Protein AF-A0A2M7PRS9-F1 (afdb_monomer)

Structure (mmCIF, N/CA/C/O backbone):
data_AF-A0A2M7PRS9-F1
#
_entry.id   AF-A0A2M7PRS9-F1
#
loop_
_a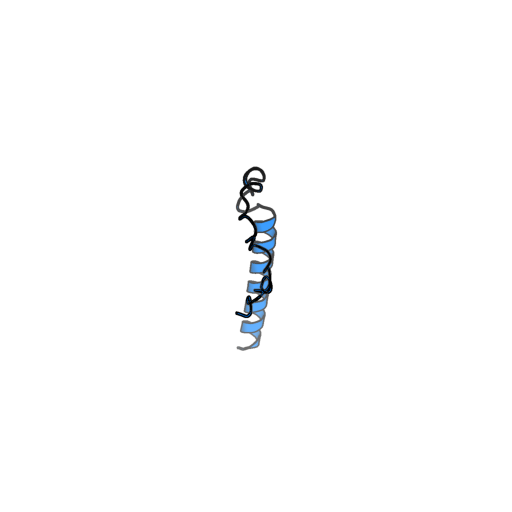tom_site.group_PDB
_atom_site.id
_atom_site.type_symbol
_atom_site.label_atom_id
_atom_site.label_alt_id
_atom_site.label_comp_id
_atom_site.label_asym_id
_atom_site.label_entity_id
_atom_site.label_seq_id
_atom_site.pdbx_PDB_ins_code
_atom_site.Cartn_x
_atom_site.Cartn_y
_atom_site.Cartn_z
_atom_site.occupancy
_atom_site.B_iso_or_equiv
_atom_site.auth_seq_id
_atom_site.auth_comp_id
_atom_site.auth_asym_id
_atom_site.auth_atom_id
_atom_site.pdbx_PDB_model_num
ATOM 1 N N . MET A 1 1 ? -14.178 8.110 30.089 1.00 60.88 1 MET A N 1
ATOM 2 C CA . MET A 1 1 ? -13.144 8.760 29.238 1.00 60.88 1 MET A CA 1
ATOM 3 C C . MET A 1 1 ? -12.288 7.761 28.440 1.00 60.88 1 MET A C 1
ATOM 5 O O . MET A 1 1 ? -12.164 7.941 27.236 1.00 60.88 1 MET A O 1
ATOM 9 N N . LYS A 1 2 ? -11.727 6.695 29.044 1.00 66.38 2 LYS A N 1
ATOM 10 C CA . LYS A 1 2 ? -10.873 5.708 28.331 1.00 66.38 2 LYS A CA 1
ATOM 11 C C . LYS A 1 2 ? -11.579 4.910 27.216 1.00 66.38 2 LYS A C 1
ATOM 13 O O . LYS A 1 2 ? -10.983 4.719 26.164 1.00 66.38 2 LYS A O 1
ATOM 18 N N . LEU A 1 3 ? -12.833 4.493 27.417 1.00 74.50 3 LEU A N 1
ATOM 19 C CA . LEU A 1 3 ? -13.602 3.719 26.424 1.00 74.50 3 LEU A CA 1
ATOM 20 C C . LEU A 1 3 ? -13.841 4.504 25.124 1.00 74.50 3 LEU A C 1
ATOM 22 O O . LEU A 1 3 ? -13.464 4.029 24.059 1.00 74.50 3 LEU A O 1
ATOM 26 N N . LYS A 1 4 ? -14.300 5.761 25.227 1.00 79.25 4 LYS A N 1
ATOM 27 C CA . LYS A 1 4 ? -14.462 6.664 24.071 1.00 79.25 4 LYS A CA 1
ATOM 28 C C . LYS A 1 4 ? -13.174 6.828 23.252 1.00 79.25 4 LYS A C 1
ATOM 30 O O . LYS A 1 4 ? -13.228 6.851 22.032 1.00 79.25 4 LYS A O 1
ATOM 35 N N . ARG A 1 5 ? -12.004 6.907 23.904 1.00 81.75 5 ARG A N 1
ATOM 36 C CA . ARG A 1 5 ? -10.703 6.992 23.206 1.00 81.75 5 ARG A CA 1
ATOM 37 C C . ARG A 1 5 ? -10.355 5.706 22.451 1.00 81.75 5 ARG A C 1
ATOM 39 O O . ARG A 1 5 ? -9.753 5.780 21.386 1.00 81.75 5 ARG A O 1
ATOM 46 N N . LYS A 1 6 ? -10.709 4.538 22.997 1.00 85.50 6 LYS A N 1
ATOM 47 C CA . LYS A 1 6 ? -10.467 3.238 22.355 1.00 85.50 6 LYS A CA 1
ATOM 48 C C . LYS A 1 6 ? -11.343 3.063 21.113 1.00 85.50 6 LYS A C 1
ATOM 50 O O . LYS A 1 6 ? -10.838 2.651 20.075 1.00 85.50 6 LYS A O 1
ATOM 55 N N . GLU A 1 7 ? -12.616 3.434 21.205 1.00 87.88 7 GLU A N 1
ATOM 56 C CA . GLU A 1 7 ? -13.550 3.416 20.071 1.00 87.88 7 GLU A CA 1
ATOM 57 C C . GLU A 1 7 ? -13.120 4.378 18.958 1.00 87.88 7 GLU A C 1
ATOM 59 O O . GLU A 1 7 ? -13.159 4.013 17.783 1.00 87.88 7 GLU A O 1
ATOM 64 N N . LEU A 1 8 ? -12.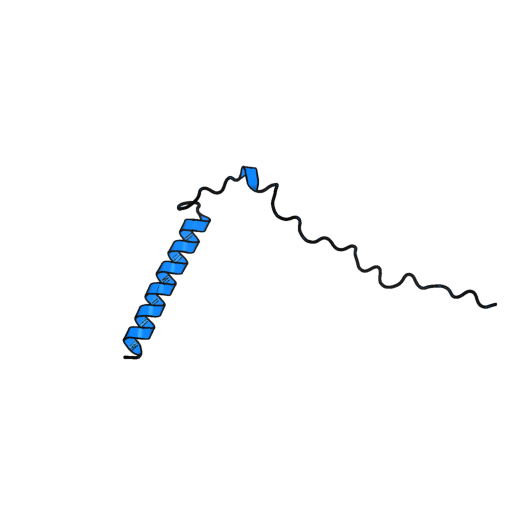643 5.577 19.321 1.00 89.94 8 LEU A N 1
ATOM 65 C CA . LEU A 1 8 ? -12.127 6.545 18.351 1.00 89.94 8 LEU A CA 1
ATOM 66 C C . LEU A 1 8 ? -10.947 5.969 17.556 1.00 89.94 8 LEU A C 1
ATOM 68 O O . LEU A 1 8 ? -10.984 5.977 16.329 1.00 89.94 8 LEU A O 1
ATOM 72 N N . ARG A 1 9 ? -9.960 5.376 18.247 1.00 88.94 9 ARG A N 1
ATOM 73 C CA . ARG A 1 9 ? -8.806 4.734 17.593 1.00 88.94 9 ARG A CA 1
ATOM 74 C C . ARG A 1 9 ? -9.220 3.610 16.654 1.00 88.94 9 ARG A C 1
ATOM 76 O O . ARG A 1 9 ? -8.704 3.527 15.550 1.00 88.94 9 ARG A O 1
ATOM 83 N N . GLN A 1 10 ? -10.169 2.765 17.060 1.00 92.31 10 GLN A N 1
ATOM 84 C CA . GLN A 1 10 ? -10.657 1.684 16.196 1.00 92.31 10 GLN A CA 1
ATOM 85 C C . GLN A 1 10 ? -11.340 2.217 14.933 1.00 92.31 10 GLN A C 1
ATOM 87 O O . GLN A 1 10 ? -11.255 1.603 13.868 1.00 92.31 10 GLN A O 1
ATOM 92 N N . LYS A 1 11 ? -12.035 3.354 15.032 1.00 94.06 11 LYS A N 1
ATOM 93 C CA . LYS A 1 11 ? -12.652 4.006 13.876 1.00 94.06 11 LYS A CA 1
ATOM 94 C C . LYS A 1 11 ? -11.591 4.589 12.942 1.00 94.06 11 LYS A C 1
ATOM 96 O O . LYS A 1 11 ? -11.671 4.359 11.739 1.00 94.06 11 LYS A O 1
ATOM 101 N N . GLU A 1 12 ? -10.600 5.289 13.487 1.00 94.12 12 GLU A N 1
ATOM 102 C CA . GLU A 1 12 ? -9.468 5.843 12.730 1.00 94.12 12 GLU A CA 1
ATOM 103 C C . GLU A 1 12 ? -8.676 4.745 12.013 1.00 94.12 12 GLU A C 1
ATOM 105 O O . GLU A 1 12 ? -8.394 4.861 10.823 1.00 94.12 12 GLU A O 1
ATOM 110 N N . GLU A 1 13 ? -8.404 3.634 12.696 1.00 95.19 13 GLU A N 1
ATOM 111 C CA . GLU A 1 13 ? -7.707 2.479 12.131 1.00 95.19 13 GLU A CA 1
ATOM 112 C C . GLU A 1 13 ? -8.487 1.860 10.964 1.00 95.19 13 GLU A C 1
ATOM 114 O O . GLU A 1 13 ? -7.928 1.606 9.896 1.00 95.19 13 GLU A O 1
ATOM 119 N N . LYS A 1 14 ? -9.806 1.682 11.115 1.00 96.19 14 LYS A N 1
ATOM 120 C CA . LYS A 1 14 ? -10.663 1.201 10.022 1.00 96.19 14 LYS A CA 1
ATOM 121 C C . LYS A 1 14 ? -10.629 2.145 8.823 1.00 96.19 14 LYS A C 1
ATOM 123 O O . LYS A 1 14 ? -10.511 1.672 7.693 1.00 96.19 14 LYS A O 1
ATOM 128 N N . VAL A 1 15 ? -10.702 3.456 9.055 1.00 96.94 15 VAL A N 1
ATOM 129 C CA . VAL A 1 15 ? -10.615 4.463 7.988 1.00 96.94 15 VAL A CA 1
ATOM 130 C C . VAL A 1 15 ? -9.270 4.358 7.273 1.00 96.94 15 VAL A C 1
ATOM 132 O O . VAL A 1 15 ? -9.249 4.225 6.048 1.00 96.94 15 VAL A O 1
ATOM 135 N N . LEU A 1 16 ? -8.166 4.307 8.017 1.00 96.44 16 LEU A N 1
ATOM 136 C CA . LEU A 1 16 ? -6.824 4.175 7.454 1.00 96.44 16 LEU A CA 1
ATOM 137 C C . LEU A 1 16 ? -6.681 2.900 6.611 1.00 96.44 16 LEU A C 1
ATOM 139 O O . LEU A 1 16 ? -6.222 2.955 5.472 1.00 96.44 16 LEU A O 1
ATOM 143 N N . LEU A 1 17 ? -7.149 1.757 7.117 1.00 96.62 17 LEU A N 1
ATOM 144 C CA . LEU A 1 17 ? -7.119 0.491 6.381 1.00 96.62 17 LEU A CA 1
ATOM 145 C C . LEU A 1 17 ? -7.952 0.550 5.096 1.00 96.62 17 LEU A C 1
ATOM 147 O O . LEU A 1 17 ? -7.537 0.024 4.060 1.00 96.62 17 LEU A O 1
ATOM 151 N N . THR A 1 18 ? -9.126 1.184 5.135 1.00 96.56 18 THR A N 1
ATOM 152 C CA . THR A 1 18 ? -9.949 1.355 3.929 1.00 96.56 18 THR A CA 1
ATOM 153 C C . THR A 1 18 ? -9.293 2.278 2.912 1.00 96.56 18 THR A C 1
ATOM 155 O O . THR A 1 18 ? -9.310 1.956 1.722 1.00 96.56 18 THR A O 1
ATOM 158 N N . PHE A 1 19 ? -8.668 3.363 3.371 1.00 95.88 19 PHE A N 1
ATOM 159 C CA . PHE A 1 19 ? -7.908 4.277 2.530 1.00 95.88 19 PHE A CA 1
ATOM 160 C C . PHE A 1 19 ? -6.768 3.536 1.828 1.00 95.88 19 PHE A C 1
ATOM 162 O O . PHE A 1 19 ? -6.741 3.502 0.602 1.00 95.88 19 PHE A O 1
ATOM 169 N N . LEU A 1 20 ? -5.914 2.825 2.573 1.00 93.94 20 LEU A N 1
ATOM 170 C CA . LEU A 1 20 ? -4.789 2.068 2.010 1.00 93.94 20 LEU A CA 1
ATOM 171 C C . LEU A 1 20 ? -5.240 1.033 0.967 1.00 93.94 20 LEU A C 1
ATOM 173 O O . LEU A 1 20 ? -4.643 0.928 -0.106 1.00 93.94 20 LEU A O 1
ATOM 177 N N . LYS A 1 21 ? -6.331 0.301 1.235 1.00 94.50 21 LYS A N 1
ATOM 178 C CA . LYS A 1 21 ? -6.904 -0.659 0.273 1.00 94.50 21 LYS A CA 1
ATOM 179 C C . LYS A 1 21 ? -7.373 0.018 -1.016 1.00 94.50 21 LYS A C 1
ATOM 181 O O . LYS A 1 21 ? -7.213 -0.553 -2.091 1.00 94.50 21 LYS A O 1
ATOM 186 N N . GLN A 1 22 ? -7.978 1.198 -0.919 1.00 94.25 22 GLN A N 1
ATOM 187 C CA . GLN A 1 22 ? -8.472 1.950 -2.075 1.00 94.25 22 GLN A CA 1
ATOM 188 C C . GLN A 1 22 ? -7.331 2.610 -2.861 1.00 94.25 22 GLN A C 1
ATOM 190 O O . GLN A 1 22 ? -7.354 2.581 -4.090 1.00 94.25 22 GLN A O 1
ATOM 195 N N . THR A 1 23 ? -6.309 3.120 -2.173 1.00 90.81 23 THR A N 1
ATOM 196 C CA . THR A 1 23 ? -5.090 3.665 -2.787 1.00 90.81 23 THR A CA 1
ATOM 197 C C . THR A 1 23 ? -4.333 2.588 -3.556 1.00 90.81 23 THR A C 1
ATOM 199 O O . THR A 1 23 ? -3.998 2.807 -4.713 1.00 90.81 23 THR A O 1
ATOM 202 N N . ARG A 1 24 ? -4.166 1.383 -2.987 1.00 87.25 24 ARG A N 1
ATOM 203 C CA . ARG A 1 24 ? -3.547 0.246 -3.698 1.00 87.25 24 ARG A CA 1
ATOM 204 C C . ARG A 1 24 ? -4.308 -0.145 -4.968 1.00 87.25 24 ARG A C 1
ATOM 206 O O . ARG A 1 24 ? -3.702 -0.577 -5.935 1.00 87.25 24 ARG A O 1
ATOM 213 N N . LYS A 1 25 ? -5.636 -0.006 -4.966 1.00 89.44 25 LYS A N 1
ATOM 214 C CA . LYS A 1 25 ? -6.489 -0.252 -6.142 1.00 89.44 25 LYS A CA 1
ATOM 215 C C . LYS A 1 25 ? -6.464 0.893 -7.163 1.00 89.44 25 LYS A C 1
ATOM 217 O O . LYS A 1 25 ? -7.192 0.835 -8.145 1.00 89.44 25 LYS A O 1
ATOM 222 N N . GLY A 1 26 ? -5.705 1.953 -6.903 1.00 88.38 26 GLY A N 1
ATOM 223 C CA . GLY A 1 26 ? -5.607 3.114 -7.776 1.00 88.38 26 GLY A CA 1
ATOM 224 C C . GLY A 1 26 ? -6.850 4.010 -7.799 1.00 88.38 26 GLY A C 1
ATOM 225 O O . GLY A 1 26 ? -7.030 4.783 -8.735 1.00 88.38 26 GLY A O 1
ATOM 226 N N . LYS A 1 27 ? -7.731 3.925 -6.786 1.00 90.25 27 LYS A N 1
ATOM 227 C CA . LYS A 1 27 ? -8.981 4.712 -6.737 1.00 90.25 27 LYS A CA 1
ATOM 228 C C . LYS A 1 27 ? -8.723 6.216 -6.609 1.00 90.25 27 LYS A C 1
ATOM 230 O O . LYS A 1 27 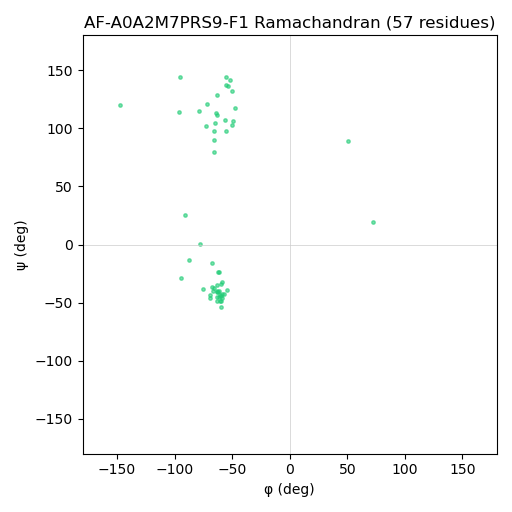? -9.470 7.011 -7.166 1.00 90.25 27 LYS A O 1
ATOM 235 N N . TYR A 1 28 ? -7.703 6.588 -5.839 1.00 87.31 28 TYR A N 1
ATOM 236 C CA . TYR A 1 28 ? -7.343 7.988 -5.593 1.00 87.31 28 TYR A CA 1
ATOM 237 C C . TYR A 1 28 ? -6.267 8.502 -6.555 1.00 87.31 28 TYR A C 1
ATOM 239 O O . TYR A 1 28 ? -6.249 9.686 -6.866 1.00 87.31 28 TYR A O 1
ATOM 247 N N . ALA A 1 29 ? -5.401 7.615 -7.046 1.00 83.81 29 ALA A N 1
ATOM 248 C CA . ALA A 1 29 ? -4.412 7.901 -8.075 1.00 83.81 29 ALA A CA 1
ATOM 249 C C . ALA A 1 29 ? -4.221 6.631 -8.903 1.00 83.81 29 ALA A C 1
ATOM 251 O O . ALA A 1 29 ? -3.867 5.592 -8.344 1.00 83.81 29 ALA A O 1
ATOM 252 N N . ARG A 1 30 ? -4.495 6.689 -10.209 1.00 84.38 30 ARG A N 1
ATOM 253 C CA . ARG A 1 30 ? -4.273 5.540 -11.093 1.00 84.38 30 ARG A CA 1
ATOM 254 C C . ARG A 1 30 ? -2.782 5.221 -11.105 1.00 84.38 30 ARG A C 1
ATOM 256 O O . ARG A 1 30 ? -1.967 6.116 -11.301 1.00 84.38 30 ARG A O 1
ATOM 263 N N . ILE A 1 31 ? -2.448 3.957 -10.868 1.00 77.88 31 ILE A N 1
ATOM 264 C CA . ILE A 1 31 ? -1.075 3.482 -10.995 1.00 77.88 31 ILE A CA 1
ATOM 265 C C . ILE A 1 31 ? -0.843 3.289 -12.485 1.00 77.88 31 ILE A C 1
ATOM 267 O O . ILE A 1 31 ? -1.514 2.473 -13.112 1.00 77.88 31 ILE A O 1
ATOM 271 N N . ASP A 1 32 ? 0.056 4.081 -13.052 1.00 82.31 32 ASP A N 1
ATOM 272 C CA . ASP A 1 32 ? 0.500 3.869 -14.418 1.00 82.31 32 ASP A CA 1
ATOM 273 C C . ASP A 1 32 ? 1.409 2.637 -14.445 1.00 82.31 32 ASP A C 1
ATOM 275 O O . ASP A 1 32 ? 2.564 2.687 -14.022 1.00 82.31 32 ASP A O 1
ATOM 279 N N . GLU A 1 33 ? 0.875 1.507 -14.899 1.00 81.69 33 GLU A N 1
ATOM 280 C CA . GLU A 1 33 ? 1.617 0.246 -14.958 1.00 81.69 33 GLU A CA 1
ATOM 281 C C . GLU A 1 33 ? 2.832 0.341 -15.890 1.00 81.69 33 GLU A C 1
ATOM 283 O O . GLU A 1 33 ? 3.825 -0.353 -15.673 1.00 81.69 33 GLU A O 1
ATOM 288 N N . SER A 1 34 ? 2.812 1.267 -16.858 1.00 83.25 34 SER A N 1
ATOM 289 C CA . SER A 1 34 ? 3.956 1.522 -17.739 1.00 83.25 34 SER A CA 1
ATOM 290 C C . SER A 1 34 ? 5.157 2.135 -17.009 1.00 83.25 34 SER A C 1
ATOM 292 O O . SER A 1 34 ? 6.274 2.081 -17.519 1.00 83.25 34 SER A O 1
ATOM 294 N N . SER A 1 35 ? 4.956 2.656 -15.792 1.00 75.25 35 SER A N 1
ATOM 295 C CA . SER A 1 35 ? 6.021 3.184 -14.934 1.00 75.25 35 SER A CA 1
ATOM 296 C C . SER A 1 35 ? 6.678 2.125 -14.033 1.00 75.25 35 SER A C 1
ATOM 298 O O . SER A 1 35 ? 7.760 2.363 -13.497 1.00 75.25 35 SER A O 1
ATOM 300 N N . LEU A 1 36 ? 6.078 0.932 -13.900 1.00 73.00 36 LEU A N 1
ATOM 301 C CA . LEU A 1 36 ? 6.628 -0.186 -13.116 1.00 73.00 36 LEU A CA 1
ATOM 302 C C . LEU A 1 36 ? 8.023 -0.674 -13.559 1.00 73.00 36 LEU A C 1
ATOM 304 O O . LEU A 1 36 ? 8.781 -1.090 -12.683 1.00 73.00 36 LEU A O 1
ATOM 308 N N . PRO A 1 37 ? 8.417 -0.626 -14.848 1.00 74.56 37 PRO A N 1
ATOM 309 C CA . PRO A 1 37 ? 9.775 -0.970 -15.271 1.00 74.56 37 PRO A CA 1
ATOM 310 C C . PRO A 1 37 ? 10.850 -0.060 -14.663 1.00 74.56 37 PRO A C 1
ATOM 312 O O . PRO A 1 37 ? 11.993 -0.481 -14.521 1.00 74.56 37 PRO A O 1
ATOM 315 N N . TYR A 1 38 ? 10.485 1.162 -14.263 1.00 69.31 38 TYR A N 1
ATOM 316 C CA . TYR A 1 38 ? 11.372 2.122 -13.599 1.00 69.31 38 TYR A CA 1
ATOM 317 C C . TYR A 1 38 ? 11.326 1.997 -12.069 1.00 69.31 38 TYR A C 1
ATOM 319 O O . TYR A 1 38 ? 11.586 2.963 -11.346 1.00 69.31 38 TYR A O 1
ATOM 327 N N . LEU A 1 39 ? 10.974 0.814 -11.550 1.00 70.25 39 LEU A N 1
ATOM 328 C CA . LEU A 1 39 ? 11.106 0.516 -10.128 1.00 70.25 39 LEU A CA 1
ATOM 329 C C . LEU A 1 39 ? 12.558 0.765 -9.699 1.00 70.25 39 LEU A C 1
ATOM 331 O O . LEU A 1 39 ? 13.493 0.473 -10.446 1.00 70.25 39 LEU A O 1
ATOM 335 N N . ARG A 1 40 ? 12.756 1.271 -8.474 1.00 75.31 40 ARG A N 1
ATOM 336 C CA . ARG A 1 40 ? 14.089 1.316 -7.862 1.00 75.31 40 ARG A CA 1
ATOM 337 C C . ARG A 1 40 ? 14.744 -0.053 -8.028 1.00 75.31 40 ARG A C 1
ATOM 339 O O . ARG A 1 40 ? 14.226 -1.047 -7.515 1.00 75.31 40 ARG A O 1
ATOM 346 N N . LEU A 1 41 ? 15.863 -0.075 -8.751 1.00 72.69 41 LEU A N 1
ATOM 347 C CA . LEU A 1 41 ? 16.729 -1.239 -8.840 1.00 72.69 41 LEU A CA 1
ATOM 348 C C . LEU A 1 41 ? 17.010 -1.705 -7.411 1.00 72.69 41 LEU A C 1
ATOM 350 O O . LEU A 1 41 ? 17.290 -0.884 -6.531 1.00 72.69 41 LEU A O 1
ATOM 354 N N . LYS A 1 42 ? 16.869 -3.011 -7.162 1.00 74.44 42 LYS A N 1
ATOM 355 C CA . LYS A 1 42 ? 17.317 -3.577 -5.889 1.00 74.44 42 LYS A CA 1
ATOM 356 C C . LYS A 1 42 ? 18.789 -3.219 -5.726 1.00 74.44 42 LYS A C 1
ATOM 358 O O . LYS A 1 42 ? 19.535 -3.305 -6.698 1.00 74.44 42 LYS A O 1
ATOM 363 N N . GLU A 1 43 ? 19.177 -2.809 -4.522 1.00 73.00 43 GLU A N 1
ATOM 364 C CA . GLU A 1 43 ? 20.582 -2.610 -4.182 1.00 73.00 43 GLU A CA 1
ATOM 365 C C . GLU A 1 43 ? 21.309 -3.929 -4.463 1.00 73.00 43 GLU A C 1
ATOM 367 O O . GLU A 1 43 ? 21.071 -4.936 -3.796 1.00 73.00 43 GLU A O 1
ATOM 372 N N . GLN A 1 44 ? 22.102 -3.945 -5.530 1.00 73.06 44 GLN A N 1
ATOM 373 C CA . GLN A 1 44 ? 23.014 -5.032 -5.829 1.00 73.06 44 GLN A CA 1
ATOM 374 C C . GLN A 1 44 ? 24.358 -4.598 -5.269 1.00 73.06 44 GLN A C 1
ATOM 376 O O . GLN A 1 44 ? 24.924 -3.596 -5.703 1.00 73.06 44 GLN A O 1
ATOM 381 N N . ARG A 1 45 ? 24.824 -5.321 -4.257 1.00 73.06 45 ARG A N 1
ATOM 382 C CA . ARG A 1 45 ? 26.222 -5.288 -3.853 1.00 73.06 45 ARG A CA 1
ATOM 383 C C . ARG A 1 45 ? 26.894 -6.465 -4.546 1.00 73.06 45 ARG A C 1
ATOM 385 O O . ARG A 1 45 ? 26.250 -7.502 -4.712 1.00 73.06 45 ARG A O 1
ATOM 392 N N . GLU A 1 46 ? 28.141 -6.293 -4.965 1.00 74.12 46 GLU A N 1
ATOM 393 C CA . GLU A 1 46 ? 28.975 -7.446 -5.302 1.00 74.12 46 GLU A CA 1
ATOM 394 C C . GLU A 1 46 ? 28.941 -8.426 -4.122 1.00 74.12 46 GLU A C 1
ATOM 396 O O . GLU A 1 46 ? 28.852 -8.003 -2.963 1.00 74.12 46 GLU A O 1
ATOM 401 N N . GLU A 1 47 ? 28.911 -9.727 -4.419 1.00 69.44 47 GLU A N 1
ATOM 402 C CA . GLU A 1 47 ? 29.077 -10.734 -3.375 1.00 69.44 47 GLU A CA 1
ATOM 403 C C . GLU A 1 47 ? 30.369 -10.418 -2.621 1.00 69.44 47 GLU A C 1
ATOM 405 O O . GLU A 1 47 ? 31.366 -10.024 -3.226 1.00 69.44 47 GLU A O 1
ATOM 410 N N . ASP A 1 48 ? 30.310 -10.505 -1.292 1.00 65.50 48 ASP A N 1
ATOM 411 C CA . ASP A 1 48 ? 31.475 -10.323 -0.437 1.00 65.50 48 ASP A CA 1
ATOM 412 C C . ASP A 1 48 ? 32.410 -11.492 -0.753 1.00 65.50 48 ASP A C 1
ATOM 414 O O . ASP A 1 48 ? 32.258 -12.586 -0.204 1.00 65.50 48 ASP A O 1
ATOM 418 N N . TYR A 1 49 ? 33.299 -11.300 -1.731 1.00 60.69 49 TYR A N 1
ATOM 419 C CA . TYR A 1 49 ? 34.446 -12.164 -1.957 1.00 60.69 49 TYR A CA 1
ATOM 420 C C . TYR A 1 49 ? 35.325 -11.981 -0.728 1.00 60.69 49 TYR A C 1
ATOM 422 O O . TYR A 1 49 ? 36.247 -11.166 -0.712 1.00 60.69 49 TYR A O 1
ATOM 430 N N . SER A 1 50 ? 34.939 -12.669 0.345 1.00 60.12 50 SER A N 1
ATOM 431 C CA . SER A 1 50 ? 35.684 -12.7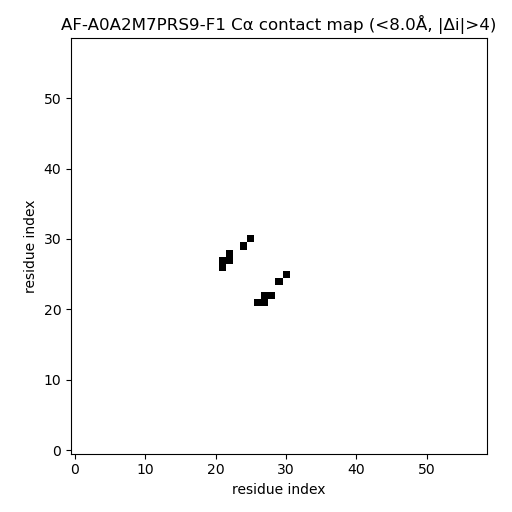65 1.578 1.00 60.12 50 SER A CA 1
ATOM 432 C C . SER A 1 50 ? 37.067 -13.283 1.214 1.00 60.12 50 SER A C 1
ATOM 434 O O . SER A 1 50 ? 37.240 -14.479 1.000 1.00 60.12 50 SER A O 1
ATOM 436 N N . GLU A 1 51 ? 37.983 -12.326 1.100 1.00 59.28 51 GLU A N 1
ATOM 437 C CA . GLU A 1 51 ? 39.428 -12.456 1.154 1.00 59.28 51 GLU A CA 1
ATOM 438 C C . GLU A 1 51 ? 39.979 -13.547 0.233 1.00 59.28 51 GLU A C 1
ATOM 440 O O . GLU A 1 51 ? 40.194 -14.683 0.648 1.00 59.28 51 GLU A O 1
ATOM 445 N N . ASP A 1 52 ? 40.286 -13.171 -1.015 1.00 58.41 52 ASP A N 1
ATOM 446 C CA . ASP A 1 52 ? 41.307 -13.881 -1.784 1.00 58.41 52 ASP A CA 1
ATOM 447 C C . ASP A 1 52 ? 42.546 -14.006 -0.885 1.00 58.41 52 ASP A C 1
ATOM 449 O O . ASP A 1 52 ? 43.214 -13.013 -0.581 1.00 58.41 52 ASP A O 1
ATOM 453 N N . GLU A 1 53 ? 42.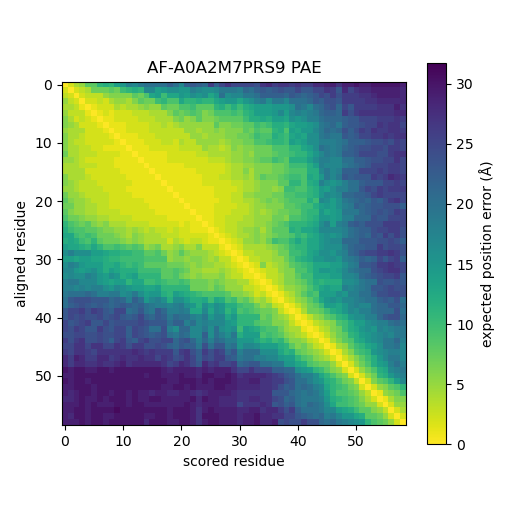786 -15.221 -0.387 1.00 61.09 53 GLU A N 1
ATOM 454 C CA . GLU A 1 53 ? 43.897 -15.572 0.487 1.00 61.09 53 GLU A CA 1
ATOM 455 C C . GLU A 1 53 ? 45.200 -15.057 -0.134 1.00 61.09 53 GLU A C 1
ATOM 457 O O . GLU A 1 53 ? 45.74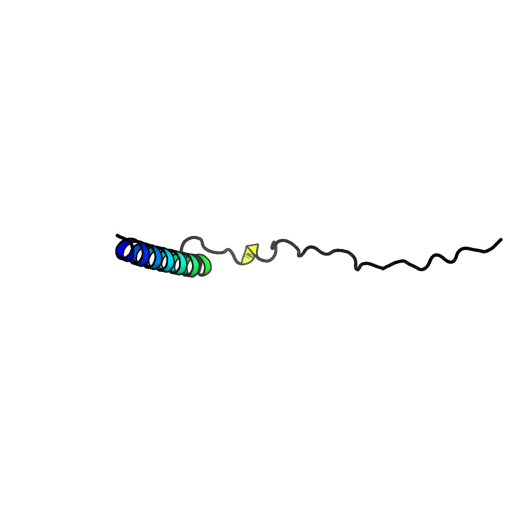0 -15.619 -1.090 1.00 61.09 53 GLU A O 1
ATOM 462 N N . TYR A 1 54 ? 45.716 -13.950 0.402 1.00 64.75 54 TYR A N 1
ATOM 463 C CA . TYR A 1 54 ? 47.003 -13.420 -0.014 1.00 64.75 54 TYR A CA 1
ATOM 464 C C . TYR A 1 54 ? 48.087 -14.432 0.375 1.00 64.75 54 TYR A C 1
ATOM 466 O O . TYR A 1 54 ? 48.480 -14.533 1.540 1.00 64.75 54 TYR A O 1
ATOM 474 N N . TYR A 1 55 ? 48.604 -15.174 -0.606 1.00 65.31 55 TYR A N 1
ATOM 475 C CA . TYR A 1 55 ? 49.819 -15.964 -0.439 1.00 65.31 55 TYR A CA 1
ATOM 476 C C . TYR A 1 55 ? 50.997 -15.012 -0.210 1.00 65.31 55 TYR A C 1
ATOM 478 O O . TYR A 1 55 ? 51.572 -14.463 -1.152 1.00 65.31 55 TYR A O 1
ATOM 486 N N . TYR A 1 56 ? 51.377 -14.807 1.051 1.00 64.75 56 TYR A N 1
ATOM 487 C CA . TYR A 1 56 ? 52.629 -14.134 1.377 1.00 64.75 56 TYR A CA 1
ATOM 488 C C . TYR A 1 56 ? 53.788 -14.987 0.852 1.00 64.75 56 TYR A C 1
ATOM 490 O O . TYR A 1 56 ? 54.052 -16.081 1.354 1.00 64.75 56 TYR A O 1
ATOM 498 N N . SER A 1 57 ? 54.493 -14.497 -0.171 1.00 65.31 57 SER A N 1
ATOM 499 C CA . SER A 1 57 ? 55.747 -15.107 -0.607 1.00 65.31 57 SER A CA 1
ATOM 500 C C . SER A 1 57 ? 56.763 -14.989 0.529 1.00 65.31 57 SER A C 1
ATOM 502 O O . SER A 1 57 ? 57.183 -13.882 0.873 1.00 65.31 57 SER A O 1
ATOM 504 N N . ILE A 1 58 ? 57.146 -16.120 1.114 1.00 65.62 58 ILE A N 1
ATOM 505 C CA . ILE A 1 58 ? 58.220 -16.183 2.105 1.00 65.62 58 ILE A CA 1
ATOM 506 C C . ILE A 1 58 ? 59.536 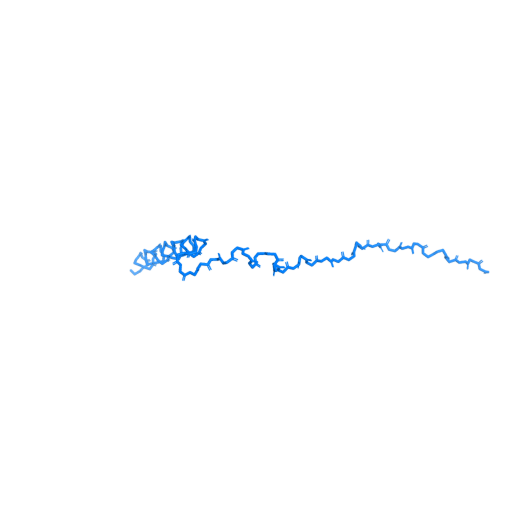-15.964 1.351 1.00 65.62 58 ILE A C 1
ATOM 508 O O . ILE A 1 58 ? 59.836 -16.703 0.410 1.00 65.62 58 ILE A O 1
ATOM 512 N N . ARG A 1 59 ? 60.285 -14.930 1.737 1.00 53.16 59 ARG A N 1
ATOM 513 C CA . ARG A 1 59 ? 61.646 -14.666 1.261 1.00 53.16 59 ARG A CA 1
ATOM 514 C C . ARG A 1 59 ? 62.647 -14.967 2.363 1.00 53.16 59 ARG A C 1
ATOM 516 O O . ARG A 1 59 ? 62.331 -14.636 3.526 1.00 53.16 59 ARG A O 1
#

pLDDT: mean 79.16, std 12.44, range [53.16, 96.94]

Solvent-accessible surface area (backbone atoms only — not comparable to full-atom values): 3956 Å² total; per-residue (Å²): 114,71,65,64,53,53,56,50,50,54,51,52,50,50,50,52,53,53,48,54,56,38,46,76,68,23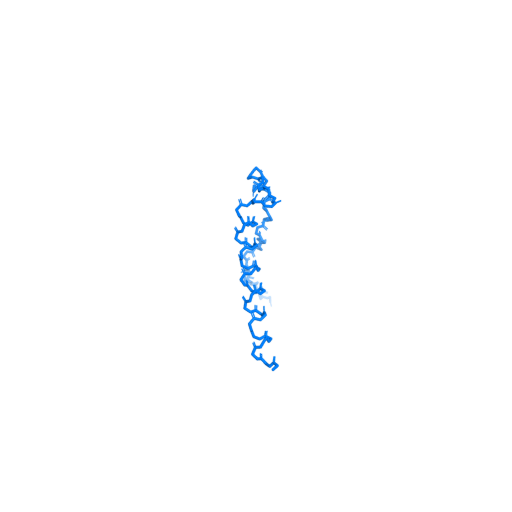,74,82,53,74,72,62,69,87,56,57,84,72,52,82,74,75,89,79,70,78,78,83,76,79,65,82,78,79,79,77,79,86,126

Radius of gyration: 26.3 Å; Cα contacts (8 Å, |Δi|>4): 6; chains: 1; bounding box: 76×25×47 Å

Foldseek 3Di:
DVVVVVVVVVVVVVVVVVVVVCVVVCVVHNDPVVCVVVPPDPDDDPPPPPDPDPPDDDD

Organism: NCBI:txid1805029

Mean predicted aligned error: 14.16 Å

Secondary structure (DSSP, 8-state):
-HHHHHHHHHHHHHHHHHHHHHHHTTSSS---GGGGGGPPPP--PPP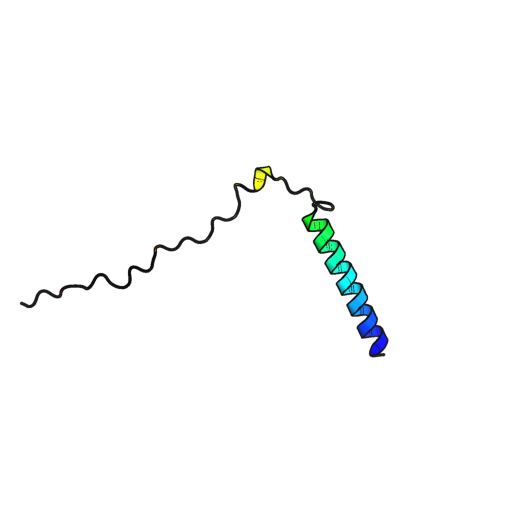------------

Sequence (59 aa):
MKLKRKELRQKEEKVLLTFLKQTRKGKYARIDESSLPYLRLKEQREEDYSEDEYYYSIR